Protein AF-A0A8T5A2T2-F1 (afdb_monomer_lite)

Secondary structure (DSSP, 8-state):
---------SHHHHHHHHHH-HHHH-SB-TTS-BGGG-GGGTT--SGGG-S-EEEE--SSS-HHHHIIIIIHHH---EEEEE-GGGHHHHHHHHHTTSSSEEEEHHHHHHHHHHHTT---HHHHHHHHHHHHHHHHHHHHHHHHHHHHHHHHHHT-

Radius of gyration: 23.99 Å; chains: 1; bounding box: 67×31×65 Å

Sequence (156 aa):
SGLNLGYIPGGEAGVGALANNIRSVVKKDYFGTPIDEIPLMRDINDARAFSAVLWWGGSEGSIPYGIRQIAVPFGIPMSGSCTTNEVPNYSPYISAGQLKGLFGGVRGSAEYEYLLKKPGPALGQAMATNLGGLLWLILVVLGNVLYLILRMKGES

pLDDT: mean 85.04, std 11.5, range [43.56, 96.25]

Foldseek 3Di:
DDFAQPDFDDQLVSLLVCQAFVCVGGQATPVRHGLCPPPVCVPPTHLLVDQAEEAEDEPPPRVVSCLVRHCVVNVHAYAYEYEQVCCVVCVVCCVVVSHVYYQHHLVSVLVVCVVVVNDDPSVVVVVVVVVVVVVVVVVVVVVVVVVVVVVVVVVD

Structure (mmCIF, N/CA/C/O backbone):
data_AF-A0A8T5A2T2-F1
#
_entry.id   AF-A0A8T5A2T2-F1
#
loop_
_atom_site.group_PDB
_atom_site.id
_atom_site.type_symbol
_atom_site.label_atom_id
_atom_site.label_alt_id
_atom_site.label_comp_id
_atom_site.label_asym_id
_atom_site.label_entity_id
_atom_site.label_seq_id
_atom_site.pdbx_PDB_ins_code
_atom_site.Cartn_x
_atom_site.Cartn_y
_atom_site.Cartn_z
_atom_site.occupancy
_atom_site.B_iso_or_equiv
_atom_site.auth_seq_id
_atom_site.auth_comp_id
_atom_site.auth_asym_id
_atom_site.auth_atom_id
_atom_site.pdbx_PDB_model_num
ATOM 1 N N . SER A 1 1 ? -16.844 14.718 8.210 1.00 53.34 1 SER A N 1
ATOM 2 C CA . SER A 1 1 ? -15.594 14.623 8.988 1.00 53.34 1 SER A CA 1
ATOM 3 C C . SER A 1 1 ? -14.903 13.325 8.607 1.00 53.34 1 SER A C 1
ATOM 5 O O . SER A 1 1 ? -15.582 12.316 8.472 1.00 53.34 1 SER A O 1
ATOM 7 N N . GLY A 1 2 ? -13.601 13.355 8.320 1.00 72.12 2 GLY A N 1
ATOM 8 C CA . GLY A 1 2 ? -12.823 12.130 8.095 1.00 72.12 2 GLY A CA 1
ATOM 9 C C . GLY A 1 2 ? -12.455 11.472 9.426 1.00 72.12 2 GLY A C 1
ATOM 10 O O . GLY A 1 2 ? -12.389 12.161 10.439 1.00 72.12 2 GLY A O 1
ATOM 11 N N . LEU A 1 3 ? -12.222 10.161 9.423 1.00 87.19 3 LEU A N 1
ATOM 12 C CA . LEU A 1 3 ? -11.655 9.432 10.558 1.00 87.19 3 LEU A CA 1
ATOM 13 C C . LEU A 1 3 ? -10.135 9.362 10.387 1.00 87.19 3 LEU A C 1
ATOM 15 O O . LEU A 1 3 ? -9.659 8.925 9.341 1.00 87.19 3 LEU A O 1
ATOM 19 N N . ASN A 1 4 ? -9.382 9.756 11.411 1.00 90.38 4 ASN A N 1
ATOM 20 C CA . ASN A 1 4 ? -7.928 9.617 11.430 1.00 90.38 4 ASN A CA 1
ATOM 21 C C . ASN A 1 4 ? -7.504 8.864 12.693 1.00 90.38 4 ASN A C 1
ATOM 23 O O . ASN A 1 4 ? -7.618 9.393 13.791 1.00 90.38 4 ASN A O 1
ATOM 27 N N . LEU A 1 5 ? -7.007 7.639 12.535 1.00 91.25 5 LEU A N 1
ATOM 28 C CA . LEU A 1 5 ? -6.595 6.783 13.654 1.00 91.25 5 LEU A CA 1
ATOM 29 C C . LEU A 1 5 ? -5.186 7.102 14.186 1.00 91.25 5 LEU A C 1
ATOM 31 O O . LEU A 1 5 ? -4.760 6.510 15.173 1.00 91.25 5 LEU A O 1
ATOM 35 N N . GLY A 1 6 ? -4.470 8.041 13.561 1.00 90.62 6 GLY A N 1
ATOM 36 C CA . GLY A 1 6 ? -3.113 8.411 13.946 1.00 90.62 6 GLY A CA 1
ATOM 37 C C . GLY A 1 6 ? -2.073 7.333 13.628 1.00 90.62 6 GLY A C 1
ATOM 38 O O . GLY A 1 6 ? -2.297 6.428 12.823 1.00 90.62 6 GLY A O 1
ATOM 39 N N . TYR A 1 7 ? -0.899 7.465 14.246 1.00 90.69 7 TYR A N 1
ATOM 40 C CA . TYR A 1 7 ? 0.189 6.502 14.101 1.00 90.69 7 TYR A CA 1
ATOM 41 C C . TYR A 1 7 ? -0.003 5.315 15.049 1.00 90.69 7 TYR A C 1
ATOM 43 O O . TYR A 1 7 ? -0.164 5.497 16.255 1.00 90.69 7 TYR A O 1
ATOM 51 N N . ILE A 1 8 ? 0.076 4.103 14.501 1.00 91.31 8 ILE A N 1
ATOM 52 C CA . ILE A 1 8 ? -0.027 2.853 15.255 1.00 91.31 8 ILE A CA 1
ATOM 53 C C . ILE A 1 8 ? 1.348 2.173 15.240 1.00 91.31 8 ILE A C 1
ATOM 55 O O . ILE A 1 8 ? 1.815 1.774 14.169 1.00 91.31 8 ILE A O 1
ATOM 59 N N . PRO A 1 9 ? 2.025 2.042 16.395 1.00 89.69 9 PRO A N 1
ATOM 60 C CA . PRO A 1 9 ? 3.327 1.392 16.465 1.00 89.69 9 PRO A CA 1
ATOM 61 C C . PRO A 1 9 ? 3.212 -0.134 16.333 1.00 89.69 9 PRO A C 1
ATOM 63 O O . PRO A 1 9 ? 2.133 -0.716 16.425 1.00 89.69 9 PRO A O 1
ATOM 66 N N . GLY A 1 10 ? 4.359 -0.799 16.173 1.00 90.31 10 GLY A N 1
ATOM 67 C CA . GLY A 1 10 ? 4.447 -2.265 16.158 1.00 90.31 10 GLY A CA 1
ATOM 68 C C . GLY A 1 10 ? 4.600 -2.889 14.771 1.00 90.31 10 GLY A C 1
ATOM 69 O O . GLY A 1 10 ? 4.581 -4.114 14.661 1.00 90.31 10 GLY A O 1
ATOM 70 N N . GLY A 1 11 ? 4.767 -2.076 13.722 1.00 90.94 11 GLY A N 1
ATOM 71 C CA . GLY A 1 11 ? 5.013 -2.557 12.362 1.00 90.94 11 GLY A CA 1
ATOM 72 C C . GLY A 1 11 ? 3.944 -3.555 11.924 1.00 90.94 11 GLY A C 1
ATOM 73 O O . GLY A 1 11 ? 2.751 -3.312 12.093 1.00 90.94 11 GLY A O 1
ATOM 74 N N . GLU A 1 12 ? 4.363 -4.708 11.412 1.00 92.44 12 GLU A N 1
ATOM 75 C CA . GLU A 1 12 ? 3.428 -5.745 10.981 1.00 92.44 12 GLU A CA 1
ATOM 76 C C . GLU A 1 12 ? 2.513 -6.263 12.103 1.00 92.44 12 GLU A C 1
ATOM 78 O O . GLU A 1 12 ? 1.320 -6.459 11.877 1.00 92.44 12 GLU A O 1
ATOM 83 N N . ALA A 1 13 ? 3.038 -6.461 13.315 1.00 94.00 13 ALA A N 1
ATOM 84 C CA . ALA A 1 13 ? 2.226 -6.936 14.435 1.00 94.00 13 ALA A CA 1
ATOM 85 C C . ALA A 1 13 ? 1.134 -5.918 14.805 1.00 94.00 13 ALA A C 1
ATOM 87 O O . ALA A 1 13 ? 0.008 -6.303 15.115 1.00 94.00 13 ALA A O 1
ATOM 88 N N . GLY A 1 14 ? 1.445 -4.621 14.702 1.00 93.88 14 GLY A N 1
ATOM 89 C CA . GLY A 1 14 ? 0.471 -3.541 14.869 1.00 93.88 14 GLY A CA 1
ATOM 90 C C . GLY A 1 14 ? -0.634 -3.583 13.810 1.00 93.88 14 GLY A C 1
ATOM 91 O O . GLY A 1 14 ? -1.810 -3.454 14.143 1.00 93.88 14 GLY A O 1
ATOM 92 N N . VAL A 1 15 ? -0.274 -3.848 12.549 1.00 94.38 15 VAL A N 1
ATOM 93 C CA . VAL A 1 15 ? -1.236 -4.031 11.446 1.00 94.38 15 VAL A CA 1
ATOM 94 C C . VAL A 1 15 ? -2.149 -5.227 11.719 1.00 94.38 15 VAL A C 1
ATOM 96 O O . VAL A 1 15 ? -3.363 -5.108 11.580 1.00 94.38 15 VAL A O 1
ATOM 99 N N . GLY A 1 16 ? -1.589 -6.357 12.157 1.00 95.44 16 GLY A N 1
A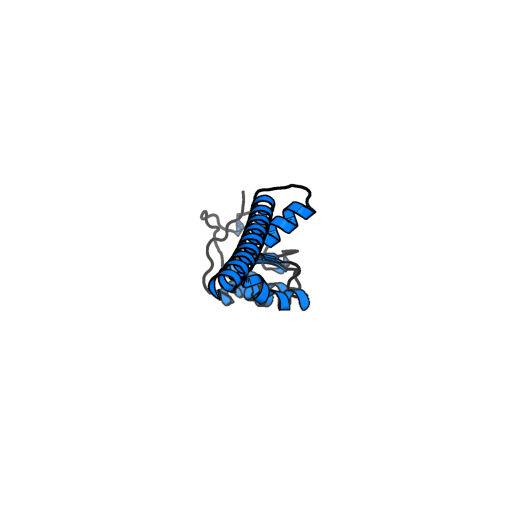TOM 100 C CA . GLY A 1 16 ? -2.362 -7.543 12.528 1.00 95.44 16 GLY A CA 1
ATOM 101 C C . GLY A 1 16 ? -3.309 -7.290 13.701 1.00 95.44 16 GLY A C 1
ATOM 102 O O . GLY A 1 16 ? -4.480 -7.665 13.639 1.00 95.44 16 GLY A O 1
ATOM 103 N N . ALA A 1 17 ? -2.847 -6.605 14.748 1.00 95.88 17 ALA A N 1
ATOM 104 C CA . ALA A 1 17 ? -3.689 -6.242 15.886 1.00 95.88 17 ALA A CA 1
ATOM 105 C C . ALA A 1 17 ? -4.853 -5.333 15.460 1.00 95.88 17 ALA A C 1
ATOM 107 O O . ALA A 1 17 ? -6.003 -5.613 15.801 1.00 95.88 17 ALA A O 1
ATOM 108 N N . LEU A 1 18 ? -4.566 -4.307 14.650 1.00 95.50 18 LEU A N 1
ATOM 109 C CA . LEU A 1 18 ? -5.574 -3.390 14.119 1.00 95.50 18 LEU A CA 1
ATOM 110 C C . LEU A 1 18 ? -6.599 -4.127 13.252 1.00 95.50 18 LEU A C 1
ATOM 112 O O . LEU A 1 18 ? -7.798 -3.906 13.395 1.00 95.50 18 LEU A O 1
ATOM 116 N N . ALA A 1 19 ? -6.133 -5.020 12.377 1.00 95.75 19 ALA A N 1
ATOM 117 C CA . ALA A 1 19 ? -6.989 -5.791 11.485 1.00 95.75 19 ALA A CA 1
ATOM 118 C C . ALA A 1 19 ? -7.926 -6.742 12.241 1.00 95.75 19 ALA A C 1
ATOM 120 O O . ALA A 1 19 ? -9.040 -6.981 11.788 1.00 95.75 19 ALA A O 1
ATOM 121 N N . ASN A 1 20 ? -7.502 -7.277 13.388 1.00 96.25 20 ASN A N 1
ATOM 122 C CA . ASN A 1 20 ? -8.315 -8.199 14.184 1.00 96.25 20 ASN A CA 1
ATOM 123 C C . ASN A 1 20 ? -9.271 -7.497 15.150 1.00 96.25 20 ASN A C 1
ATOM 125 O O . ASN A 1 20 ? -10.356 -8.012 15.406 1.00 96.25 20 ASN A O 1
ATOM 129 N N . ASN A 1 21 ? -8.871 -6.364 15.730 1.00 95.25 21 ASN A N 1
ATOM 130 C CA . ASN A 1 21 ? -9.721 -5.593 16.630 1.00 95.25 21 ASN A CA 1
ATOM 131 C C . ASN A 1 21 ? -9.246 -4.138 16.704 1.00 95.25 21 ASN A C 1
ATOM 133 O O . ASN A 1 21 ? -8.298 -3.804 17.413 1.00 95.25 21 ASN A O 1
ATOM 137 N N . ILE A 1 22 ? -9.957 -3.240 16.030 1.00 94.81 22 ILE A N 1
ATOM 138 C CA . ILE A 1 22 ? -9.569 -1.829 15.955 1.00 94.81 22 ILE A CA 1
ATOM 139 C C . ILE A 1 22 ? -9.625 -1.159 17.334 1.00 94.81 22 ILE A C 1
ATOM 141 O O . ILE A 1 22 ? -8.761 -0.353 17.676 1.00 94.81 22 ILE A O 1
ATOM 145 N N . ARG A 1 23 ? -10.602 -1.539 18.165 1.00 92.94 23 ARG A N 1
ATOM 146 C CA . ARG A 1 23 ? -10.830 -0.965 19.501 1.00 92.94 23 ARG A CA 1
ATOM 147 C C . ARG A 1 23 ? -9.841 -1.447 20.549 1.00 92.94 23 ARG A C 1
ATOM 149 O O . ARG A 1 23 ? -9.742 -0.819 21.604 1.00 92.94 23 ARG A O 1
ATOM 156 N N . SER A 1 24 ? -9.140 -2.556 20.324 1.00 92.69 24 SER A N 1
ATOM 157 C CA . SER A 1 24 ? -8.060 -2.971 21.227 1.00 92.69 24 SER A CA 1
ATOM 158 C C . SER A 1 24 ? -6.813 -2.104 21.035 1.00 92.69 24 SER A C 1
ATOM 160 O O . SER A 1 24 ? -6.070 -1.902 21.992 1.00 92.69 24 SER A O 1
ATOM 162 N N . VAL A 1 25 ? -6.632 -1.547 19.833 1.00 93.88 25 VAL A N 1
ATOM 163 C CA . VAL A 1 25 ? -5.460 -0.755 19.445 1.00 93.88 25 VAL A CA 1
ATOM 164 C C . VAL A 1 25 ? -5.702 0.746 19.592 1.00 93.88 25 VAL A C 1
ATOM 166 O O . VAL A 1 25 ? -4.854 1.457 20.125 1.00 93.88 25 VAL A O 1
ATOM 169 N N . VAL A 1 26 ? -6.860 1.238 19.150 1.00 92.81 26 VAL A N 1
ATOM 170 C CA . VAL A 1 26 ? -7.183 2.669 19.115 1.00 92.81 26 VAL A CA 1
ATOM 171 C C . VAL A 1 26 ? -8.393 2.941 19.999 1.00 92.81 26 VAL A C 1
ATOM 173 O O . VAL A 1 26 ? -9.414 2.270 19.896 1.00 92.81 26 VAL A O 1
ATOM 176 N N . LYS A 1 27 ? -8.285 3.930 20.892 1.00 93.56 27 LYS A N 1
ATOM 177 C CA . LYS A 1 27 ? -9.390 4.365 21.773 1.00 93.56 27 LYS A CA 1
ATOM 178 C C . LYS A 1 27 ? -9.960 5.724 21.388 1.00 93.56 27 LYS A C 1
ATOM 180 O O . LYS A 1 27 ? -11.138 5.989 21.605 1.00 93.56 27 LYS A O 1
ATOM 185 N N . LYS A 1 28 ? -9.116 6.583 20.828 1.00 93.94 28 LYS A N 1
ATOM 186 C CA . LYS A 1 28 ? -9.446 7.935 20.392 1.00 93.94 28 LYS A CA 1
ATOM 187 C C . LYS A 1 28 ? -8.831 8.157 19.024 1.00 93.94 28 LYS A C 1
ATOM 189 O O . LYS A 1 28 ? -7.770 7.603 18.743 1.00 93.94 28 LYS A O 1
ATOM 194 N N . ASP A 1 29 ? -9.504 8.934 18.196 1.00 93.62 29 ASP A N 1
ATOM 195 C CA . ASP A 1 29 ? -8.932 9.395 16.944 1.00 93.62 29 ASP A CA 1
ATOM 196 C C . ASP A 1 29 ? -7.820 10.433 17.197 1.00 93.62 29 ASP A C 1
ATOM 198 O O . ASP A 1 29 ? -7.552 10.844 18.332 1.00 93.62 29 ASP A O 1
ATOM 202 N N . TYR A 1 30 ? -7.162 10.868 16.127 1.00 92.38 30 TYR A N 1
ATOM 203 C CA . TYR A 1 30 ? -6.096 11.866 16.177 1.00 92.38 30 TYR A CA 1
ATOM 204 C C . TYR A 1 30 ? -6.545 13.205 16.792 1.00 92.38 30 TYR A C 1
ATOM 206 O O . TYR A 1 30 ? -5.726 13.927 17.357 1.00 92.38 30 TYR A O 1
ATOM 214 N N . PHE A 1 31 ? -7.837 13.535 16.715 1.00 92.25 31 PHE A N 1
ATOM 215 C CA . PHE A 1 31 ? -8.408 14.766 17.263 1.00 92.25 31 PHE A CA 1
ATOM 216 C C . PHE A 1 31 ? -8.815 14.630 18.740 1.00 92.25 31 PHE A C 1
ATOM 218 O O . PHE A 1 31 ? -9.223 15.611 19.361 1.00 92.25 31 PHE A O 1
ATOM 225 N N . GLY A 1 32 ? -8.665 13.438 19.327 1.00 92.06 32 GLY A N 1
ATOM 226 C CA . GLY A 1 32 ? -8.987 13.144 20.721 1.00 92.06 32 GLY A CA 1
ATOM 227 C C . GLY A 1 32 ? -10.435 12.708 20.953 1.00 92.06 32 GLY A C 1
ATOM 228 O O . GLY A 1 32 ? -10.799 12.438 22.102 1.00 92.06 32 GLY A O 1
ATOM 229 N N . THR A 1 3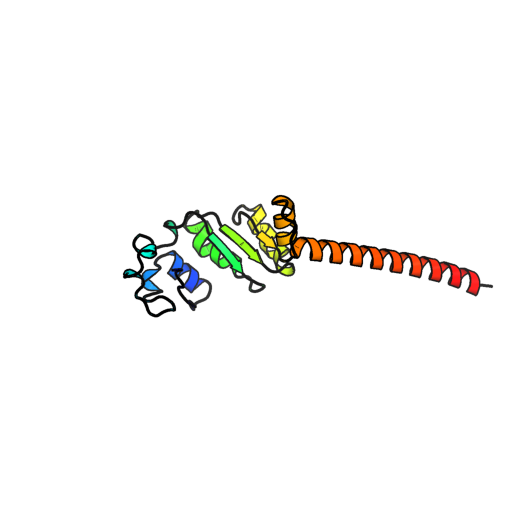3 ? -11.243 12.595 19.897 1.00 93.00 33 THR A N 1
ATOM 230 C CA . THR A 1 33 ? -12.616 12.095 19.970 1.00 93.00 33 THR A CA 1
ATOM 231 C C . THR A 1 33 ? -12.588 10.579 20.189 1.00 93.00 33 THR A C 1
ATOM 233 O O . THR A 1 33 ? -11.924 9.866 19.430 1.00 93.00 33 THR A O 1
ATOM 236 N N . PRO A 1 34 ? -13.268 10.042 21.220 1.00 94.06 34 PRO A N 1
ATOM 237 C CA . PRO A 1 34 ? -13.404 8.599 21.399 1.00 94.06 34 PRO A CA 1
ATOM 238 C C . PRO A 1 34 ? -13.975 7.945 20.143 1.00 94.06 34 PRO A C 1
ATOM 240 O O . PRO A 1 34 ? -14.979 8.404 19.605 1.00 94.06 34 PRO A O 1
ATOM 243 N N . ILE A 1 35 ? -13.354 6.863 19.666 1.00 93.69 35 ILE A N 1
ATOM 244 C CA . ILE A 1 35 ? -13.767 6.261 18.387 1.00 93.69 35 ILE A CA 1
ATOM 245 C C . ILE A 1 35 ? -15.199 5.710 18.424 1.00 93.69 35 ILE A C 1
ATOM 247 O O . ILE A 1 35 ? -15.847 5.648 17.386 1.00 93.69 35 ILE A O 1
ATOM 251 N N . ASP A 1 36 ? -15.709 5.366 19.609 1.00 92.44 36 ASP A N 1
ATOM 252 C CA . ASP A 1 36 ? -17.086 4.901 19.805 1.00 92.44 36 ASP A CA 1
ATOM 253 C C . ASP A 1 36 ? -18.125 6.034 19.683 1.00 92.44 36 ASP A C 1
ATOM 255 O O . ASP A 1 36 ? -19.298 5.764 19.437 1.00 92.44 36 ASP A O 1
ATOM 259 N N . GLU A 1 37 ? -17.706 7.301 19.791 1.00 93.25 37 GLU A N 1
ATOM 260 C CA . GLU A 1 37 ? -18.564 8.471 19.548 1.00 93.25 37 GLU A CA 1
ATOM 261 C C . GLU A 1 37 ? -18.632 8.847 18.059 1.00 93.25 37 GLU A C 1
ATOM 263 O O . GLU A 1 37 ? -19.465 9.660 17.659 1.00 93.25 37 GLU A O 1
ATOM 268 N N . ILE A 1 38 ? -17.778 8.257 17.214 1.00 91.88 38 ILE A N 1
ATOM 269 C CA . ILE A 1 38 ? -17.711 8.562 15.783 1.00 91.88 38 ILE A CA 1
ATOM 270 C C . ILE A 1 38 ? -18.730 7.685 15.037 1.00 91.88 38 ILE A C 1
ATOM 272 O O . ILE A 1 38 ? -18.533 6.471 14.950 1.00 91.88 38 ILE A O 1
ATOM 276 N N . PRO A 1 39 ? -19.773 8.258 14.397 1.00 90.88 39 PRO A N 1
ATOM 277 C CA . PRO A 1 39 ? -20.829 7.466 13.757 1.00 90.88 39 PRO A CA 1
ATOM 278 C C . PRO A 1 39 ? -20.325 6.487 12.689 1.00 90.88 39 PRO A C 1
ATOM 280 O O . PRO A 1 39 ? -20.880 5.402 12.544 1.00 90.88 39 PRO A O 1
ATOM 283 N N . LEU A 1 40 ? -19.248 6.839 11.975 1.00 89.19 40 LEU A N 1
ATOM 284 C CA . LEU A 1 40 ? -18.622 5.979 10.963 1.00 89.19 40 LEU A CA 1
ATOM 285 C C . LEU A 1 40 ? -18.083 4.667 11.556 1.00 89.19 40 LEU A C 1
ATOM 287 O O . LEU A 1 40 ? -18.052 3.657 10.865 1.00 89.19 40 LEU A O 1
ATOM 291 N N . MET A 1 41 ? -17.668 4.673 12.824 1.00 92.44 41 MET A N 1
ATOM 292 C CA . MET A 1 41 ? -17.045 3.522 13.474 1.00 92.44 41 MET A CA 1
ATOM 293 C C . MET A 1 41 ? -18.042 2.557 14.107 1.00 92.44 41 MET A C 1
ATOM 295 O O . MET A 1 41 ? -17.626 1.467 14.496 1.00 92.44 41 MET A O 1
ATOM 299 N N . ARG A 1 42 ? -19.331 2.912 14.207 1.00 89.12 42 ARG A N 1
ATOM 300 C CA . ARG A 1 42 ? -20.334 2.166 14.989 1.00 89.12 42 ARG A CA 1
ATOM 301 C C . ARG A 1 42 ? -20.355 0.665 14.681 1.00 89.12 42 ARG A C 1
ATOM 303 O O . ARG A 1 42 ? -20.388 -0.138 15.605 1.00 89.12 42 ARG A O 1
ATOM 310 N N . ASP A 1 43 ? -20.248 0.315 13.402 1.00 89.44 43 ASP A N 1
ATOM 311 C CA . ASP A 1 43 ? -20.341 -1.064 12.909 1.00 89.44 43 ASP A CA 1
ATOM 312 C C . ASP A 1 43 ? -18.990 -1.606 12.373 1.00 89.44 43 ASP A C 1
ATOM 314 O O . ASP A 1 43 ? -18.928 -2.674 11.770 1.00 89.44 43 ASP A O 1
ATOM 318 N N . ILE A 1 44 ? -17.881 -0.890 12.611 1.00 92.62 44 ILE A N 1
ATOM 319 C CA . ILE A 1 44 ? -16.539 -1.225 12.101 1.00 92.62 44 ILE A CA 1
ATOM 320 C C . ILE A 1 44 ? -15.653 -1.720 13.245 1.00 92.62 44 ILE A C 1
ATOM 322 O O . ILE A 1 44 ? -15.021 -0.904 13.908 1.00 92.62 44 ILE A O 1
ATOM 326 N N . ASN A 1 45 ? -15.582 -3.031 13.495 1.00 93.44 45 ASN A N 1
ATOM 327 C CA . ASN A 1 45 ? -14.803 -3.600 14.614 1.00 93.44 45 ASN A CA 1
ATOM 328 C C . ASN A 1 45 ? -13.445 -4.185 14.216 1.00 93.44 45 ASN A C 1
ATOM 330 O O . ASN A 1 45 ? -12.484 -4.090 14.980 1.00 93.44 45 ASN A O 1
ATOM 334 N N . ASP A 1 46 ? -13.376 -4.782 13.035 1.00 94.94 46 ASP A N 1
ATOM 335 C CA . ASP A 1 46 ? -12.213 -5.481 12.502 1.00 94.94 46 ASP A CA 1
ATOM 336 C C . ASP A 1 46 ? -12.135 -5.257 10.981 1.00 94.94 46 ASP A C 1
ATOM 338 O O . ASP A 1 46 ? -12.954 -4.536 10.398 1.00 94.94 46 ASP A O 1
ATOM 342 N N . ALA A 1 47 ? -11.143 -5.857 10.327 1.00 94.38 47 ALA A N 1
ATOM 343 C CA . ALA A 1 47 ? -10.920 -5.686 8.900 1.00 94.38 47 ALA A CA 1
ATOM 344 C C . ALA A 1 47 ? -12.094 -6.176 8.030 1.00 94.38 47 ALA A C 1
ATOM 346 O O . ALA A 1 47 ? -12.273 -5.664 6.929 1.00 94.38 47 ALA A O 1
ATOM 347 N N . ARG A 1 48 ? -12.931 -7.114 8.501 1.00 95.38 48 ARG A N 1
ATOM 348 C CA . ARG A 1 48 ? -14.046 -7.708 7.726 1.00 95.38 48 ARG A CA 1
ATOM 349 C C . ARG A 1 48 ? -15.126 -6.697 7.378 1.00 95.38 48 ARG A C 1
ATOM 351 O O . ARG A 1 48 ? -15.906 -6.936 6.462 1.00 95.38 48 ARG A O 1
ATOM 358 N N . ALA A 1 49 ? -15.178 -5.582 8.100 1.00 93.25 49 ALA A N 1
ATOM 359 C CA . ALA A 1 49 ? -16.084 -4.487 7.793 1.00 93.25 49 ALA A CA 1
ATOM 360 C C . ALA A 1 49 ? -15.738 -3.779 6.465 1.00 93.25 49 ALA A C 1
ATOM 362 O O . ALA A 1 49 ? -16.559 -3.020 5.951 1.00 93.25 49 ALA A O 1
ATOM 363 N N . PHE A 1 50 ? -14.547 -4.010 5.898 1.00 92.12 50 PHE A N 1
ATOM 364 C CA . PHE A 1 50 ? -14.096 -3.370 4.665 1.00 92.12 50 PHE A CA 1
ATOM 365 C C . PHE A 1 50 ? -14.182 -4.305 3.458 1.00 92.12 50 PHE A C 1
ATOM 367 O O . PHE A 1 50 ? -13.696 -5.433 3.476 1.00 92.12 50 PHE A O 1
ATOM 374 N N . SER A 1 51 ? -14.724 -3.789 2.354 1.00 93.31 51 SER A N 1
ATOM 375 C CA . SER A 1 51 ? -14.825 -4.531 1.091 1.00 93.31 51 SER A CA 1
ATOM 376 C C . SER A 1 51 ? -13.516 -4.583 0.300 1.00 93.31 51 SER A C 1
ATOM 378 O O . SER A 1 51 ? -13.366 -5.428 -0.579 1.00 93.31 51 SER A O 1
ATOM 380 N N . ALA A 1 52 ? -12.593 -3.654 0.553 1.00 93.31 52 ALA A N 1
ATOM 381 C CA . ALA A 1 52 ? -11.300 -3.567 -0.117 1.00 93.31 52 ALA A CA 1
ATOM 382 C C . ALA A 1 52 ? -10.310 -2.750 0.720 1.00 93.31 52 ALA A C 1
ATOM 384 O O . ALA A 1 52 ? -10.712 -1.908 1.525 1.00 93.31 52 ALA A O 1
ATOM 385 N N . VAL A 1 53 ? -9.016 -2.955 0.474 1.00 93.50 53 VAL A N 1
ATOM 386 C CA . VAL A 1 53 ? -7.932 -2.182 1.094 1.00 93.50 53 VAL A CA 1
ATOM 387 C C . VAL A 1 53 ? -7.083 -1.515 0.021 1.00 93.50 53 VAL A C 1
ATOM 389 O O . VAL A 1 53 ? -6.648 -2.155 -0.936 1.00 93.50 53 VAL A O 1
ATOM 392 N N . LEU A 1 54 ? -6.809 -0.226 0.207 1.00 92.06 54 LEU A N 1
ATOM 393 C CA . LEU A 1 54 ? -5.799 0.494 -0.557 1.00 92.06 54 LEU A CA 1
ATOM 394 C C . LEU A 1 54 ? -4.598 0.761 0.350 1.00 92.06 54 LEU A C 1
ATOM 396 O O . LEU A 1 54 ? -4.696 1.522 1.310 1.00 92.06 54 LEU A O 1
ATOM 400 N N . TRP A 1 55 ? -3.472 0.125 0.048 1.00 91.19 55 TRP A N 1
ATOM 401 C CA . TRP A 1 55 ? -2.243 0.245 0.818 1.00 91.19 55 TRP A CA 1
ATOM 402 C C . TRP A 1 55 ? -1.284 1.231 0.165 1.00 91.19 55 TRP A C 1
ATOM 404 O O . TRP A 1 55 ? -0.784 0.991 -0.932 1.00 91.19 55 TRP A O 1
ATOM 414 N N . TRP A 1 56 ? -0.963 2.321 0.852 1.00 87.06 56 TRP A N 1
ATOM 415 C CA . TRP A 1 56 ? 0.050 3.260 0.383 1.00 87.06 56 TRP A CA 1
ATOM 416 C C . TRP A 1 56 ? 1.358 3.031 1.139 1.00 87.06 56 TRP A C 1
ATOM 418 O O . TRP A 1 56 ? 1.489 3.434 2.291 1.00 87.06 56 TRP A O 1
ATOM 428 N N . GLY A 1 57 ? 2.322 2.366 0.502 1.00 76.12 57 GLY A N 1
ATOM 429 C CA . GLY A 1 57 ? 3.637 2.100 1.083 1.00 76.12 57 GLY A CA 1
ATOM 430 C C . GLY A 1 57 ? 4.715 2.659 0.172 1.00 76.12 57 GLY A C 1
ATOM 431 O O . GLY A 1 57 ? 4.738 2.323 -0.999 1.00 76.12 57 GLY A O 1
ATOM 432 N N . GLY A 1 58 ? 5.593 3.525 0.676 1.00 71.94 58 GLY A N 1
ATOM 433 C CA . GLY A 1 58 ? 6.715 4.056 -0.107 1.00 71.94 58 GLY A CA 1
ATOM 434 C C . GLY A 1 58 ? 7.772 2.985 -0.420 1.00 71.94 58 GLY A C 1
ATOM 435 O O . GLY A 1 58 ? 7.463 1.892 -0.887 1.00 71.94 58 GLY A O 1
ATOM 436 N N . SER A 1 59 ? 9.039 3.276 -0.121 1.00 64.69 59 SER A N 1
ATOM 437 C CA . SER A 1 59 ? 10.148 2.329 -0.350 1.00 64.69 59 SER A CA 1
ATOM 438 C C . SER A 1 59 ? 10.330 1.293 0.772 1.00 64.69 59 SER A C 1
ATOM 440 O O . SER A 1 59 ? 11.305 0.557 0.786 1.00 64.69 59 SER A O 1
ATOM 442 N N . GLU A 1 60 ? 9.431 1.248 1.757 1.00 67.69 60 GLU A N 1
ATOM 443 C CA . GLU A 1 60 ? 9.676 0.568 3.041 1.00 67.69 60 GLU A CA 1
ATOM 444 C C . GLU A 1 60 ? 9.277 -0.915 3.070 1.00 67.69 60 GLU A C 1
ATOM 446 O O . GLU A 1 60 ? 9.205 -1.510 4.144 1.00 67.69 60 GLU A O 1
ATOM 451 N N . GLY A 1 61 ? 8.973 -1.538 1.927 1.00 77.88 61 GLY A N 1
ATOM 452 C CA . GLY A 1 61 ? 8.660 -2.972 1.913 1.00 77.88 61 GLY A CA 1
ATOM 453 C C . GLY A 1 61 ? 7.404 -3.354 2.712 1.00 77.88 61 GLY A C 1
ATOM 454 O O . GLY A 1 61 ? 7.280 -4.503 3.127 1.00 77.88 61 GLY A O 1
ATOM 455 N N . SER A 1 62 ? 6.490 -2.411 2.985 1.00 87.50 62 SER A N 1
ATOM 456 C CA . SER A 1 62 ? 5.384 -2.608 3.939 1.00 87.50 62 SER A CA 1
ATOM 457 C C . SER A 1 62 ? 4.115 -3.205 3.325 1.00 87.50 62 SER A C 1
ATOM 459 O O . SER A 1 62 ? 3.273 -3.724 4.055 1.00 87.50 62 SER A O 1
ATOM 461 N N . ILE A 1 63 ? 3.979 -3.207 1.993 1.00 91.38 63 ILE 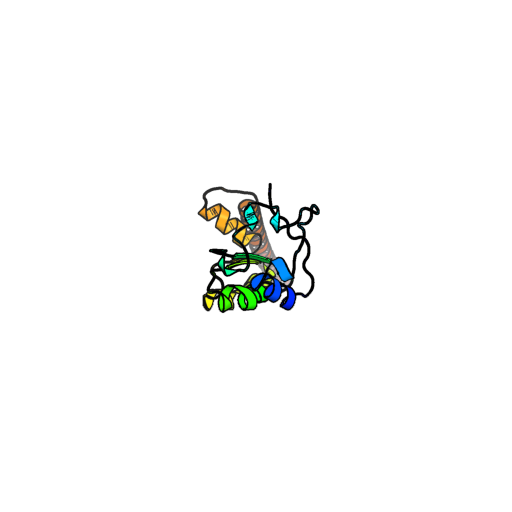A N 1
ATOM 462 C CA . ILE A 1 63 ? 2.839 -3.828 1.291 1.00 91.38 63 ILE A CA 1
ATOM 463 C C . ILE A 1 63 ? 2.639 -5.306 1.701 1.00 91.38 63 ILE A C 1
ATOM 465 O O . ILE A 1 63 ? 1.503 -5.690 1.996 1.00 91.38 63 ILE A O 1
ATOM 469 N N . PRO A 1 64 ? 3.693 -6.142 1.810 1.00 92.12 64 PRO A N 1
ATOM 470 C CA . PRO A 1 64 ? 3.590 -7.501 2.337 1.00 92.12 64 PRO A CA 1
ATOM 471 C C . PRO A 1 64 ? 2.951 -7.630 3.726 1.00 92.12 64 PRO A C 1
ATOM 473 O O . PRO A 1 64 ? 2.428 -8.702 4.027 1.00 92.12 64 PRO A O 1
ATOM 476 N N . TYR A 1 65 ? 2.970 -6.592 4.572 1.00 93.25 65 TYR A N 1
ATOM 477 C CA . TYR A 1 65 ? 2.276 -6.614 5.868 1.00 93.25 65 TYR A CA 1
ATOM 478 C C . TYR A 1 65 ? 0.766 -6.646 5.653 1.00 93.25 65 TYR A C 1
ATOM 480 O O . TYR A 1 65 ? 0.089 -7.523 6.181 1.00 93.25 65 TYR A O 1
ATOM 488 N N . GLY A 1 66 ? 0.245 -5.757 4.804 1.00 93.31 66 GLY A N 1
ATOM 489 C CA . GLY A 1 66 ? -1.167 -5.750 4.430 1.00 93.31 66 GLY A CA 1
ATOM 490 C C . GLY A 1 66 ? -1.606 -7.059 3.774 1.00 93.31 66 GLY A C 1
ATOM 491 O O . GLY A 1 66 ? -2.677 -7.573 4.087 1.00 93.31 66 GLY A O 1
ATOM 492 N N . ILE A 1 67 ? -0.755 -7.663 2.936 1.00 93.62 67 ILE A N 1
ATOM 493 C CA . ILE A 1 67 ? -1.060 -8.963 2.316 1.00 93.62 67 ILE A CA 1
ATOM 494 C C . ILE A 1 67 ? -1.227 -10.045 3.388 1.00 93.62 67 ILE A C 1
ATOM 496 O O . ILE A 1 67 ? -2.236 -10.751 3.403 1.00 93.62 67 ILE A O 1
ATOM 500 N N . ARG A 1 68 ? -0.247 -10.173 4.290 1.00 94.38 68 ARG A N 1
ATOM 501 C CA . ARG A 1 68 ? -0.190 -11.268 5.268 1.00 94.38 68 ARG A CA 1
ATOM 502 C C . ARG A 1 68 ? -1.133 -11.088 6.449 1.00 94.38 68 ARG A C 1
ATOM 504 O O . ARG A 1 68 ? -1.593 -12.088 6.982 1.00 94.38 68 ARG A O 1
ATOM 511 N N . GLN A 1 69 ? -1.429 -9.849 6.834 1.00 95.81 69 GLN A N 1
ATOM 512 C CA . GLN A 1 69 ? -2.265 -9.545 7.996 1.00 95.81 69 GLN A CA 1
ATOM 513 C C . GLN A 1 69 ? -3.714 -9.212 7.632 1.00 95.81 69 GLN A C 1
ATOM 515 O O . GLN A 1 69 ? -4.592 -9.385 8.472 1.00 95.81 69 GLN A O 1
ATOM 520 N N . ILE A 1 70 ? -3.984 -8.750 6.404 1.00 95.19 70 ILE A N 1
ATOM 521 C CA . ILE A 1 70 ? -5.322 -8.299 5.997 1.00 95.19 70 ILE A CA 1
ATOM 522 C C . ILE A 1 70 ? -5.847 -9.099 4.804 1.00 95.19 70 ILE A C 1
ATOM 524 O O . ILE A 1 70 ? -6.848 -9.802 4.927 1.00 95.19 70 ILE A O 1
ATOM 528 N N . ALA A 1 71 ? -5.174 -9.025 3.654 1.00 94.44 71 ALA A N 1
ATOM 529 C CA . ALA A 1 71 ? -5.725 -9.548 2.405 1.00 94.44 71 ALA A CA 1
ATOM 530 C C . ALA A 1 71 ? -5.933 -11.068 2.444 1.00 94.44 71 ALA A C 1
ATOM 532 O O . ALA A 1 71 ? -7.013 -11.558 2.122 1.00 94.44 71 ALA A O 1
ATOM 533 N N . VAL A 1 72 ? -4.914 -11.816 2.876 1.00 93.25 72 VAL A N 1
ATOM 534 C CA . VAL A 1 72 ? -4.972 -13.282 2.941 1.00 93.25 72 VAL A CA 1
ATOM 535 C C . VAL A 1 72 ? -5.856 -13.777 4.096 1.00 93.25 72 VAL A C 1
ATOM 537 O O . VAL A 1 72 ? -6.735 -14.592 3.820 1.00 93.25 72 VAL A O 1
ATOM 540 N N . PRO A 1 73 ? -5.713 -13.304 5.355 1.00 94.69 73 PRO A N 1
ATOM 541 C CA . PRO A 1 73 ? -6.501 -13.841 6.470 1.00 94.69 73 PRO A CA 1
ATOM 542 C C . PRO A 1 73 ? -7.997 -13.533 6.388 1.00 94.69 73 PRO A C 1
ATOM 544 O O . PRO A 1 73 ? -8.812 -14.335 6.837 1.00 94.69 73 PRO A O 1
ATOM 547 N N . PHE A 1 74 ? -8.362 -12.378 5.827 1.00 94.69 74 PHE A N 1
ATOM 548 C CA . PHE A 1 74 ? -9.754 -11.936 5.749 1.00 94.69 74 PHE A CA 1
ATOM 549 C C . PHE A 1 74 ? -10.365 -12.099 4.352 1.00 94.69 74 PHE A C 1
ATOM 551 O O . PHE A 1 74 ? -11.555 -11.847 4.180 1.00 94.69 74 PHE A O 1
ATOM 558 N N . GLY A 1 75 ? -9.579 -12.514 3.353 1.00 94.00 75 GLY A N 1
ATOM 559 C CA . GLY A 1 75 ? -10.042 -12.654 1.970 1.00 94.00 75 GLY A CA 1
ATOM 560 C C . GLY A 1 75 ? -10.418 -11.323 1.308 1.00 94.00 75 GLY A C 1
ATOM 561 O O . GLY A 1 75 ? -11.210 -11.308 0.367 1.00 94.00 75 GLY A O 1
ATOM 562 N N . ILE A 1 76 ? -9.879 -10.204 1.799 1.00 95.31 76 ILE A N 1
ATOM 563 C CA . ILE A 1 76 ? -10.227 -8.860 1.329 1.00 95.31 76 ILE A CA 1
ATOM 564 C C . ILE A 1 76 ? -9.305 -8.480 0.163 1.00 95.31 76 ILE A C 1
ATOM 566 O O . ILE A 1 76 ? -8.081 -8.539 0.307 1.00 95.31 76 ILE A O 1
ATOM 570 N N . PRO A 1 77 ? -9.840 -8.060 -0.998 1.00 94.56 77 PRO A N 1
ATOM 571 C CA . PRO A 1 77 ? -9.008 -7.612 -2.105 1.00 94.56 77 PRO A CA 1
ATOM 572 C C . PRO A 1 77 ? -8.206 -6.366 -1.712 1.00 94.56 77 PRO A C 1
ATOM 574 O O . PRO A 1 77 ? -8.754 -5.385 -1.206 1.00 94.56 77 PRO A O 1
ATOM 577 N N . MET A 1 78 ? -6.902 -6.397 -1.988 1.00 94.50 78 MET A N 1
ATOM 578 C CA . MET A 1 78 ? -5.996 -5.292 -1.693 1.00 94.50 78 MET A CA 1
ATOM 579 C C . MET A 1 78 ? -5.288 -4.800 -2.953 1.00 94.50 78 MET A C 1
ATOM 581 O O . MET A 1 78 ? -4.805 -5.603 -3.751 1.00 94.50 78 MET A O 1
ATOM 585 N N . SER A 1 79 ? -5.187 -3.482 -3.091 1.00 92.62 79 SER A N 1
ATOM 586 C CA . SER A 1 79 ? -4.343 -2.805 -4.080 1.00 92.62 79 SER A CA 1
ATOM 587 C C . SER A 1 79 ? -3.321 -1.928 -3.371 1.00 92.62 79 SER A C 1
ATOM 589 O O . SER A 1 79 ? -3.564 -1.465 -2.259 1.00 92.62 79 SER A O 1
ATOM 591 N N . GLY A 1 80 ? -2.172 -1.708 -4.000 1.00 90.44 80 GLY A N 1
ATOM 592 C CA . GLY A 1 80 ? -1.057 -0.970 -3.418 1.00 90.44 80 GLY A CA 1
ATOM 593 C C . GLY A 1 80 ? -0.656 0.264 -4.221 1.00 90.44 80 GLY A C 1
ATOM 594 O O . GLY A 1 80 ? -0.962 0.374 -5.403 1.00 90.44 80 GLY A O 1
ATOM 595 N N . SER A 1 81 ? 0.097 1.162 -3.602 1.00 88.25 81 SER A N 1
ATOM 596 C CA . SER A 1 81 ? 0.892 2.203 -4.259 1.00 88.25 81 SER A CA 1
ATOM 597 C C . SER A 1 81 ? 2.307 2.144 -3.704 1.00 88.25 81 SER A C 1
ATOM 599 O O . SER A 1 81 ? 2.449 1.946 -2.497 1.00 88.25 81 SER A O 1
ATOM 601 N N . CYS A 1 82 ? 3.318 2.288 -4.567 1.00 87.25 82 CYS A N 1
ATOM 602 C CA . CYS A 1 82 ? 4.730 2.303 -4.186 1.00 87.25 82 CYS A CA 1
ATOM 603 C C . CYS A 1 82 ? 5.592 3.182 -5.094 1.00 87.25 82 CYS A C 1
ATOM 605 O O . CYS A 1 82 ? 5.166 3.639 -6.155 1.00 87.25 82 CYS A O 1
ATOM 607 N N . THR A 1 83 ? 6.842 3.410 -4.693 1.00 84.56 83 THR A N 1
ATOM 608 C CA . THR A 1 83 ? 7.847 4.047 -5.550 1.00 84.56 83 THR A CA 1
ATOM 609 C C . THR A 1 83 ? 8.248 3.119 -6.703 1.00 84.56 83 THR A C 1
ATOM 611 O O . THR A 1 83 ? 8.152 1.895 -6.606 1.00 84.56 83 THR A O 1
ATOM 614 N N . THR A 1 84 ? 8.701 3.688 -7.826 1.00 83.81 84 THR A N 1
ATOM 615 C CA . THR A 1 84 ? 8.995 2.930 -9.060 1.00 83.81 84 THR A CA 1
ATOM 616 C C . THR A 1 84 ? 10.023 1.810 -8.855 1.00 83.81 84 THR A C 1
ATOM 618 O O . THR A 1 84 ? 9.911 0.758 -9.478 1.00 83.81 84 THR A O 1
ATOM 621 N N . ASN A 1 85 ? 11.007 2.009 -7.974 1.00 85.31 85 ASN A N 1
ATOM 622 C CA . ASN A 1 85 ? 12.041 1.019 -7.656 1.00 85.31 85 ASN A CA 1
ATOM 623 C C . ASN A 1 85 ? 11.496 -0.230 -6.944 1.00 85.31 85 ASN A C 1
ATOM 625 O O . ASN A 1 85 ? 12.131 -1.275 -7.010 1.00 85.31 85 ASN A O 1
ATOM 629 N N . GLU A 1 86 ? 10.334 -0.136 -6.295 1.00 86.62 86 GLU A N 1
ATOM 630 C CA . GLU A 1 86 ? 9.723 -1.247 -5.556 1.00 86.62 86 GLU A CA 1
ATOM 631 C C . GLU A 1 86 ? 8.780 -2.099 -6.415 1.00 86.62 86 GLU A C 1
ATOM 633 O O . GLU A 1 86 ? 8.394 -3.198 -6.022 1.00 86.62 86 GLU A O 1
ATOM 638 N N . VAL A 1 87 ? 8.412 -1.632 -7.611 1.00 86.75 87 VAL A N 1
ATOM 639 C CA . VAL A 1 87 ? 7.505 -2.363 -8.514 1.00 86.75 87 VAL A CA 1
ATOM 640 C C . VAL A 1 87 ? 7.973 -3.805 -8.785 1.00 86.75 87 VAL A C 1
ATOM 642 O O . VAL A 1 87 ? 7.138 -4.717 -8.708 1.00 86.75 87 VAL A O 1
ATOM 645 N N . PRO A 1 88 ? 9.272 -4.079 -9.036 1.00 87.88 88 PRO A N 1
ATOM 646 C CA . PRO A 1 88 ? 9.750 -5.449 -9.214 1.00 87.88 88 PRO A CA 1
ATOM 647 C C . PRO A 1 88 ? 9.550 -6.322 -7.969 1.00 87.88 88 PRO A C 1
ATOM 649 O O . PRO A 1 88 ? 9.199 -7.492 -8.102 1.00 87.88 88 PRO A O 1
ATOM 652 N N . ASN A 1 89 ? 9.694 -5.750 -6.767 1.00 88.00 89 ASN A N 1
ATOM 653 C CA . ASN A 1 89 ? 9.551 -6.475 -5.500 1.00 88.00 89 ASN A CA 1
ATOM 654 C C . ASN A 1 89 ? 8.113 -6.958 -5.273 1.00 88.00 89 ASN A C 1
ATOM 656 O O . ASN A 1 89 ? 7.893 -7.997 -4.649 1.00 88.00 89 ASN A O 1
ATOM 660 N N . TYR A 1 90 ? 7.125 -6.230 -5.802 1.00 89.56 90 TYR A N 1
ATOM 661 C CA . TYR A 1 90 ? 5.709 -6.551 -5.612 1.00 89.56 90 TYR A CA 1
ATOM 662 C C . TYR A 1 90 ? 5.060 -7.285 -6.788 1.00 89.56 90 TYR A C 1
ATOM 664 O O . TYR A 1 90 ? 3.977 -7.851 -6.634 1.00 89.56 90 TYR A O 1
ATOM 672 N N . SER A 1 91 ? 5.734 -7.347 -7.937 1.00 88.62 91 SER A N 1
ATOM 673 C CA . SER A 1 91 ? 5.251 -8.058 -9.128 1.00 88.62 91 SER A CA 1
ATOM 674 C C . SER A 1 91 ? 4.874 -9.530 -8.861 1.00 88.62 91 SER A C 1
ATOM 676 O O . SER A 1 91 ? 3.814 -9.949 -9.330 1.00 88.62 91 SER A O 1
ATOM 678 N N . PRO A 1 92 ? 5.624 -10.317 -8.055 1.00 91.25 92 PRO A N 1
ATOM 679 C CA . PRO A 1 92 ? 5.234 -11.692 -7.732 1.00 91.25 92 PRO A CA 1
ATOM 680 C C . PRO A 1 92 ? 3.887 -11.800 -7.006 1.00 91.25 92 PRO A C 1
ATOM 682 O O . PRO A 1 92 ? 3.114 -12.715 -7.281 1.00 91.25 92 PRO A O 1
ATOM 685 N N . TYR A 1 93 ? 3.569 -10.850 -6.120 1.00 90.75 93 TYR A N 1
ATOM 686 C CA . TYR A 1 93 ? 2.301 -10.838 -5.383 1.00 90.75 93 TYR A CA 1
ATOM 687 C C . TYR A 1 93 ? 1.108 -10.505 -6.285 1.00 90.75 93 TYR A C 1
ATOM 689 O O . TYR A 1 93 ? 0.002 -10.992 -6.045 1.00 90.75 93 TYR A O 1
ATOM 697 N N . ILE A 1 94 ? 1.334 -9.707 -7.335 1.00 90.00 94 ILE A N 1
ATOM 698 C CA . ILE A 1 94 ? 0.332 -9.441 -8.375 1.00 90.00 94 ILE A CA 1
ATOM 699 C C . ILE A 1 94 ? 0.081 -10.718 -9.178 1.00 90.00 94 ILE A C 1
ATOM 701 O O . ILE A 1 94 ? -1.063 -11.150 -9.304 1.00 90.00 94 ILE A O 1
ATOM 705 N N . SER A 1 95 ? 1.146 -11.369 -9.653 1.00 89.50 95 SER A N 1
ATOM 706 C CA . SER A 1 95 ? 1.047 -12.613 -10.428 1.00 89.50 95 SER A CA 1
ATOM 707 C C . SER A 1 95 ? 0.407 -13.759 -9.639 1.00 89.50 95 SER A C 1
ATOM 709 O O . SER A 1 95 ? -0.343 -14.549 -10.204 1.00 89.50 95 SER A O 1
ATOM 711 N N . ALA A 1 96 ? 0.648 -13.832 -8.326 1.00 91.69 96 ALA A N 1
ATOM 712 C CA . ALA A 1 96 ? 0.007 -14.793 -7.426 1.00 91.69 96 ALA A CA 1
ATOM 713 C C . ALA A 1 96 ? -1.453 -14.434 -7.073 1.00 91.69 96 ALA A C 1
ATOM 715 O O . ALA A 1 96 ? -2.120 -15.181 -6.360 1.00 91.69 96 ALA A O 1
ATOM 716 N N . GLY A 1 97 ? -1.959 -13.279 -7.521 1.00 88.81 97 GLY A N 1
ATOM 717 C CA . GLY A 1 97 ? -3.320 -12.808 -7.253 1.00 88.81 97 GLY A CA 1
ATOM 718 C C . GLY A 1 97 ? -3.564 -12.303 -5.826 1.00 88.81 97 GLY A C 1
ATOM 719 O O . GLY A 1 97 ? -4.714 -11.985 -5.492 1.00 88.81 97 GLY A O 1
ATOM 720 N N . GLN A 1 98 ? -2.508 -12.213 -5.009 1.00 91.25 98 GLN A N 1
ATOM 721 C CA . GLN A 1 98 ? -2.530 -11.720 -3.627 1.00 91.25 98 GLN A CA 1
ATOM 722 C C . GLN A 1 98 ? -2.629 -10.188 -3.556 1.00 91.25 98 GLN A C 1
ATOM 724 O O . GLN A 1 98 ? -3.148 -9.651 -2.580 1.00 91.25 98 GLN A O 1
ATOM 729 N N . LEU A 1 99 ? -2.177 -9.491 -4.603 1.00 91.38 99 LEU A N 1
ATOM 730 C CA . LEU A 1 99 ? -2.353 -8.054 -4.802 1.00 91.38 99 LEU A CA 1
ATOM 731 C C . LEU A 1 99 ? -3.123 -7.820 -6.111 1.00 91.38 99 LEU A C 1
ATOM 733 O O . LEU A 1 99 ? -2.745 -8.346 -7.153 1.00 91.38 99 LEU A O 1
ATOM 737 N N . LYS A 1 100 ? -4.218 -7.054 -6.075 1.00 90.12 100 LYS A N 1
ATOM 738 C CA . LYS A 1 100 ? -5.089 -6.835 -7.247 1.00 90.12 100 LYS A CA 1
ATOM 739 C C . LYS A 1 100 ? -4.575 -5.767 -8.204 1.00 90.12 100 LYS A 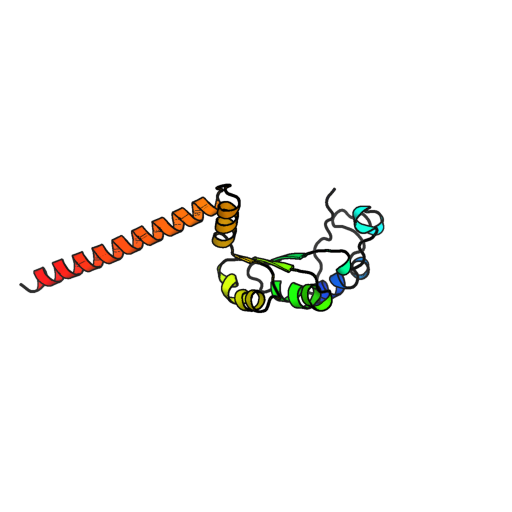C 1
ATOM 741 O O . LYS A 1 100 ? -4.913 -5.798 -9.381 1.00 90.12 100 LYS A O 1
ATOM 746 N N . GLY A 1 101 ? -3.760 -4.841 -7.717 1.00 85.56 101 GLY A N 1
ATOM 747 C CA . GLY A 1 101 ? -3.173 -3.785 -8.530 1.00 85.56 101 GLY A CA 1
ATOM 748 C C . GLY A 1 101 ? -2.113 -3.013 -7.761 1.00 85.56 101 GLY A C 1
ATOM 749 O O . GLY A 1 101 ? -2.088 -3.038 -6.528 1.00 85.56 101 GLY A O 1
ATOM 750 N N . LEU A 1 102 ? -1.235 -2.335 -8.497 1.00 87.12 102 LEU A N 1
ATOM 751 C CA . LEU A 1 102 ? -0.141 -1.555 -7.935 1.00 87.12 102 LEU A CA 1
ATOM 752 C C . LEU A 1 102 ? 0.052 -0.252 -8.714 1.00 87.12 102 LEU A C 1
ATOM 754 O O . LEU A 1 102 ? 0.314 -0.274 -9.914 1.00 87.12 102 LEU A O 1
ATOM 758 N N . PHE A 1 103 ? -0.014 0.878 -8.018 1.00 83.94 103 PHE A N 1
ATOM 759 C CA . PHE A 1 103 ? 0.357 2.181 -8.559 1.00 83.94 103 PHE A CA 1
ATOM 760 C C . PHE A 1 103 ? 1.861 2.405 -8.362 1.00 83.94 103 PHE A C 1
ATOM 762 O O . PHE A 1 103 ? 2.311 2.826 -7.299 1.00 83.94 103 PHE A O 1
ATOM 769 N N . GLY A 1 104 ? 2.651 2.068 -9.384 1.00 78.56 104 GLY A N 1
ATOM 770 C CA . GLY A 1 104 ? 4.109 2.201 -9.374 1.00 78.56 104 GLY A CA 1
ATOM 771 C C . GLY A 1 104 ? 4.595 3.600 -9.761 1.00 78.56 104 GLY A C 1
ATOM 772 O O . GLY A 1 104 ? 4.898 3.849 -10.931 1.00 78.56 104 GLY A O 1
ATOM 773 N N . GLY A 1 105 ? 4.693 4.506 -8.789 1.00 74.56 105 GLY A N 1
ATOM 774 C CA . GLY A 1 105 ? 5.248 5.850 -8.958 1.00 74.56 105 GLY A CA 1
ATOM 775 C C . GLY A 1 105 ? 4.624 6.647 -10.112 1.00 74.56 105 GLY A C 1
ATOM 776 O O . GLY A 1 105 ? 3.431 6.553 -10.396 1.00 74.56 105 GLY A O 1
ATOM 777 N N . VAL A 1 106 ? 5.450 7.442 -10.801 1.00 66.38 106 VAL A N 1
ATOM 778 C CA . VAL A 1 106 ? 5.004 8.311 -11.908 1.00 66.38 106 VAL A CA 1
ATOM 779 C C . VAL A 1 106 ? 4.462 7.505 -13.091 1.00 66.38 106 VAL A C 1
ATOM 781 O O . VAL A 1 106 ? 3.500 7.937 -13.715 1.00 66.38 106 VAL A O 1
ATOM 784 N N . ARG A 1 107 ? 5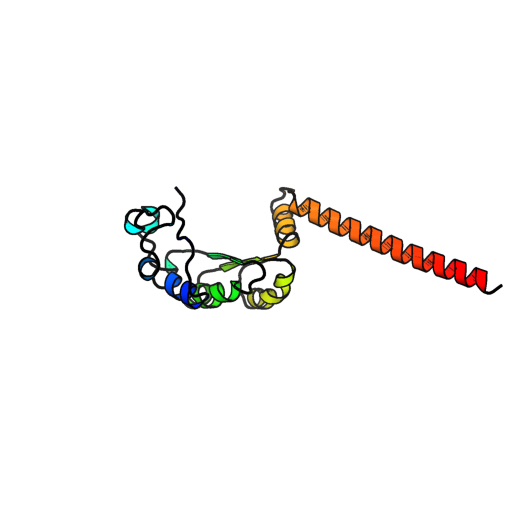.025 6.323 -13.385 1.00 67.88 107 ARG A N 1
ATOM 785 C CA . ARG A 1 107 ? 4.554 5.483 -14.500 1.00 67.88 107 ARG A CA 1
ATOM 786 C C . ARG A 1 107 ? 3.167 4.902 -14.232 1.00 67.88 107 ARG A C 1
ATOM 788 O O . ARG A 1 107 ? 2.295 5.059 -15.076 1.00 67.88 107 ARG A O 1
ATOM 795 N N . GLY A 1 108 ? 2.940 4.323 -13.052 1.00 66.62 108 GLY A N 1
ATOM 796 C CA . GLY A 1 108 ? 1.623 3.797 -12.677 1.00 66.62 108 GLY A CA 1
ATOM 797 C C . GLY A 1 108 ? 0.552 4.891 -12.617 1.00 66.62 108 GLY A C 1
ATOM 798 O O . GLY A 1 108 ? -0.569 4.692 -13.078 1.00 66.62 108 GLY A O 1
ATOM 799 N N . SER A 1 109 ? 0.907 6.082 -12.125 1.00 67.25 109 SER A N 1
ATOM 800 C CA . SER A 1 109 ? 0.005 7.241 -12.136 1.00 67.25 109 SER A CA 1
ATOM 801 C C . SER A 1 109 ? -0.276 7.763 -13.552 1.00 67.25 109 SER A C 1
ATOM 803 O O . SER A 1 109 ? -1.409 8.132 -13.849 1.00 67.25 109 SER A O 1
ATOM 805 N N . ALA A 1 110 ? 0.717 7.756 -14.449 1.00 61.34 110 ALA A N 1
ATOM 806 C CA . ALA A 1 110 ? 0.547 8.156 -15.847 1.00 61.34 110 ALA A CA 1
ATOM 807 C C . ALA A 1 110 ? -0.341 7.177 -16.634 1.00 61.34 110 ALA A C 1
ATOM 809 O O . ALA A 1 110 ? -1.188 7.611 -17.412 1.00 61.34 110 ALA A O 1
ATOM 810 N N . GLU A 1 111 ? -0.185 5.866 -16.416 1.00 68.38 111 GLU A N 1
ATOM 811 C CA . GLU A 1 111 ? -1.067 4.842 -16.993 1.00 68.38 111 GLU A CA 1
ATOM 812 C C . GLU A 1 111 ? -2.510 5.022 -16.514 1.00 68.38 111 GLU A C 1
ATOM 814 O O . GLU A 1 111 ? -3.445 4.946 -17.311 1.00 68.38 111 GLU A O 1
ATOM 819 N N . TYR A 1 112 ? -2.699 5.341 -15.231 1.00 67.94 112 TYR A N 1
ATOM 820 C CA . TYR A 1 112 ? -4.018 5.628 -14.677 1.00 67.94 112 TYR A CA 1
ATOM 821 C C . TYR A 1 112 ? -4.661 6.882 -15.301 1.00 67.94 112 TYR A C 1
ATOM 823 O O . TYR A 1 112 ? -5.816 6.832 -15.727 1.00 67.94 112 TYR A O 1
ATOM 831 N N . GLU A 1 113 ? -3.918 7.988 -15.431 1.00 70.31 113 GLU A N 1
ATOM 832 C CA . GLU A 1 113 ? -4.379 9.211 -16.115 1.00 70.31 113 GLU A CA 1
ATOM 833 C C . GLU A 1 113 ? -4.733 8.957 -17.592 1.00 70.31 113 GLU A C 1
ATOM 835 O O . GLU A 1 113 ? -5.750 9.458 -18.089 1.00 70.31 113 GLU A O 1
ATOM 840 N N . TYR A 1 114 ? -3.928 8.142 -18.282 1.00 69.75 114 TYR A N 1
ATOM 841 C CA . TYR A 1 114 ? -4.174 7.731 -19.664 1.00 69.75 114 TYR A CA 1
ATOM 842 C C . TYR A 1 114 ? -5.465 6.910 -19.796 1.00 69.75 114 TYR A C 1
ATOM 844 O O . TYR A 1 114 ? -6.314 7.229 -20.632 1.00 69.75 114 TYR A O 1
ATOM 852 N N . LEU A 1 115 ? -5.662 5.902 -18.937 1.00 73.06 115 LEU A N 1
ATOM 853 C CA . LEU A 1 115 ? -6.869 5.065 -18.922 1.00 73.06 115 LEU A CA 1
ATOM 854 C C . LEU A 1 115 ? -8.134 5.872 -18.609 1.00 73.06 115 LEU A C 1
ATOM 856 O O . LEU A 1 115 ? -9.183 5.646 -19.213 1.00 73.06 115 LEU A O 1
ATOM 860 N N . LEU A 1 116 ? -8.033 6.854 -17.711 1.00 75.88 116 LEU A N 1
ATOM 861 C CA . LEU A 1 116 ? -9.132 7.761 -17.382 1.00 75.88 116 LEU A CA 1
ATOM 862 C C . LEU A 1 116 ? -9.401 8.828 -18.452 1.00 75.88 116 LEU A C 1
ATOM 864 O O . LEU A 1 116 ? -10.345 9.605 -18.299 1.00 75.88 116 LEU A O 1
ATOM 868 N N . LYS A 1 117 ? -8.588 8.891 -19.518 1.00 73.44 117 LYS A N 1
ATOM 869 C CA . LYS A 1 117 ? -8.620 9.943 -20.550 1.00 73.44 117 LYS A CA 1
ATOM 870 C C . LYS A 1 117 ? -8.576 11.358 -19.957 1.00 73.44 117 LYS A C 1
ATOM 872 O O . LYS A 1 117 ? -9.127 12.297 -20.530 1.00 73.44 117 LYS A O 1
ATOM 877 N N . LYS A 1 118 ? -7.934 11.508 -18.798 1.00 71.69 118 LYS A N 1
ATOM 878 C CA . LYS A 1 118 ? -7.768 12.777 -18.084 1.00 71.69 118 LYS A CA 1
ATOM 879 C C . LYS A 1 118 ? -6.273 13.049 -17.953 1.00 71.69 118 LYS A C 1
ATOM 881 O O . LYS A 1 118 ? -5.689 12.677 -16.938 1.00 71.69 118 LYS A O 1
ATOM 886 N N . PRO A 1 119 ? -5.646 13.640 -18.986 1.00 63.94 119 PRO A N 1
ATOM 887 C CA . PRO A 1 119 ? -4.220 13.923 -18.960 1.00 63.94 119 PRO A CA 1
ATOM 888 C C . PRO A 1 119 ? -3.899 14.859 -17.793 1.00 63.94 119 PRO A C 1
ATOM 890 O O . PRO A 1 119 ? -4.488 15.934 -17.670 1.00 63.94 119 PRO A O 1
ATOM 893 N N . GLY A 1 120 ? -2.979 14.430 -16.936 1.00 67.25 120 GLY A N 1
ATOM 894 C CA . GLY A 1 120 ? -2.520 15.177 -15.780 1.00 67.25 120 GLY A CA 1
ATOM 895 C C . GLY A 1 120 ? -0.991 15.277 -15.734 1.00 67.25 120 GLY A C 1
ATOM 896 O O . GLY A 1 120 ? -0.292 15.002 -16.719 1.00 67.25 120 GLY A O 1
ATOM 897 N N . PRO A 1 121 ? -0.442 15.738 -14.600 1.00 65.69 121 PRO A N 1
ATOM 898 C CA . PRO A 1 121 ? 0.988 15.976 -14.454 1.00 65.69 121 PRO A CA 1
ATOM 899 C C . PRO A 1 121 ? 1.827 14.691 -14.493 1.00 65.69 121 PRO A C 1
ATOM 901 O O . PRO A 1 121 ? 3.014 14.768 -14.818 1.00 65.69 121 PRO A O 1
ATOM 904 N N . ALA A 1 122 ? 1.267 13.515 -14.183 1.00 59.78 122 ALA A N 1
ATOM 905 C CA . ALA A 1 122 ? 2.021 12.264 -14.266 1.00 59.78 122 ALA A CA 1
ATOM 906 C C . ALA A 1 122 ? 2.271 11.859 -15.727 1.00 59.78 122 ALA A C 1
ATOM 908 O O . ALA A 1 122 ? 3.397 11.501 -16.082 1.00 59.78 122 ALA A O 1
ATOM 909 N N . LEU A 1 123 ? 1.267 12.005 -16.597 1.00 58.50 123 LEU A N 1
ATOM 910 C CA . LEU A 1 123 ? 1.399 11.761 -18.032 1.00 58.50 123 LEU A CA 1
ATOM 911 C C . LEU A 1 123 ? 2.424 12.708 -18.677 1.00 58.50 123 LEU A C 1
ATOM 913 O O . LEU A 1 123 ? 3.267 12.266 -19.459 1.00 58.50 123 LEU A O 1
ATOM 917 N N . GLY A 1 124 ? 2.413 13.988 -18.290 1.00 60.91 124 GLY A N 1
ATOM 918 C CA . GLY A 1 124 ? 3.398 14.971 -18.752 1.00 60.91 124 GLY A CA 1
ATOM 919 C C . GLY A 1 124 ? 4.837 14.602 -18.371 1.00 60.91 124 GLY A C 1
ATOM 920 O O . GLY A 1 124 ? 5.735 14.641 -19.214 1.00 60.91 124 GLY A O 1
ATOM 921 N N . GLN A 1 125 ? 5.062 14.168 -17.128 1.00 58.84 125 GLN A N 1
ATOM 922 C CA . GLN A 1 125 ? 6.383 13.725 -16.662 1.00 58.84 125 GLN A CA 1
ATOM 923 C C . GLN A 1 125 ? 6.850 12.439 -17.357 1.00 58.84 125 GLN A C 1
ATOM 925 O O . GLN A 1 125 ? 8.028 12.314 -17.704 1.00 58.84 125 GLN A O 1
ATOM 930 N N . ALA A 1 126 ? 5.939 11.496 -17.614 1.00 64.38 126 ALA A N 1
ATOM 931 C CA . ALA A 1 126 ? 6.252 10.280 -18.360 1.00 64.38 126 ALA A CA 1
ATOM 932 C C . ALA A 1 126 ? 6.676 10.599 -19.805 1.00 64.38 126 ALA A C 1
ATOM 934 O O . ALA A 1 126 ? 7.693 10.088 -20.277 1.00 64.38 126 ALA A O 1
ATOM 935 N N . MET A 1 127 ? 5.958 11.502 -20.483 1.00 60.81 127 MET A N 1
ATOM 936 C CA . MET A 1 127 ? 6.319 11.954 -21.831 1.00 60.81 127 MET A CA 1
ATOM 937 C C . MET A 1 127 ? 7.662 12.695 -21.864 1.00 60.81 127 MET A C 1
ATOM 939 O O . MET A 1 127 ? 8.477 12.419 -22.744 1.00 60.81 127 MET A O 1
ATOM 943 N N . ALA A 1 128 ? 7.934 13.577 -20.898 1.00 65.25 128 ALA A N 1
ATOM 944 C CA . ALA A 1 128 ? 9.222 14.268 -20.791 1.00 65.25 128 ALA A CA 1
ATOM 945 C C . ALA A 1 128 ? 10.387 13.285 -20.588 1.00 65.25 128 ALA A C 1
ATOM 947 O O . ALA A 1 128 ? 11.421 13.400 -21.246 1.00 65.25 128 ALA A O 1
ATOM 948 N N . THR A 1 129 ? 10.193 12.274 -19.734 1.00 69.44 129 THR A N 1
ATOM 949 C CA . THR A 1 129 ? 11.189 11.215 -19.507 1.00 69.44 129 THR A CA 1
ATOM 950 C C . THR A 1 129 ? 11.463 10.424 -20.790 1.00 69.44 129 THR A C 1
ATOM 952 O O . THR A 1 129 ? 12.620 10.181 -21.132 1.00 69.44 129 THR A O 1
ATOM 955 N N . ASN A 1 130 ? 10.416 10.070 -21.541 1.00 75.31 130 ASN A N 1
ATOM 956 C CA . ASN A 1 130 ? 10.556 9.352 -22.810 1.00 75.31 130 ASN A CA 1
ATOM 957 C C . ASN A 1 130 ? 11.292 10.188 -23.872 1.00 75.31 130 ASN A C 1
ATOM 959 O O . ASN A 1 130 ? 12.185 9.674 -24.545 1.00 75.31 130 ASN A O 1
ATOM 963 N N . LEU A 1 131 ? 10.960 11.477 -24.001 1.00 73.56 131 LEU A N 1
ATOM 964 C CA . LEU A 1 131 ? 11.607 12.374 -24.963 1.00 73.56 131 LEU A CA 1
ATOM 965 C C . LEU A 1 131 ? 13.080 12.627 -24.610 1.00 73.56 131 LEU A C 1
ATOM 967 O O . LEU A 1 131 ? 13.937 12.618 -25.492 1.00 73.56 131 LEU A O 1
ATOM 971 N N . GLY A 1 132 ? 13.384 12.789 -23.319 1.00 74.56 132 GLY A N 1
ATOM 972 C CA . GLY A 1 132 ? 14.759 12.898 -22.832 1.00 74.56 132 GLY A CA 1
ATOM 973 C C . GLY A 1 132 ? 15.586 11.647 -23.136 1.00 74.56 132 GLY A C 1
ATOM 974 O O . GLY A 1 132 ? 16.720 11.759 -23.598 1.00 74.56 132 GLY A O 1
ATOM 975 N N . GLY A 1 133 ? 15.005 10.458 -22.951 1.00 76.25 133 GLY A N 1
ATOM 976 C CA . GLY A 1 133 ? 15.651 9.194 -23.315 1.00 76.25 133 GLY A CA 1
ATOM 977 C C . GLY A 1 133 ? 15.951 9.088 -24.813 1.00 76.25 133 GLY A C 1
ATOM 978 O O . GLY A 1 133 ? 17.043 8.671 -25.198 1.00 76.25 133 GLY A O 1
ATOM 979 N N . LEU A 1 134 ? 15.019 9.523 -25.664 1.00 81.62 134 LEU A N 1
ATOM 980 C CA . LEU A 1 134 ? 15.213 9.538 -27.115 1.00 81.62 134 LEU A CA 1
ATOM 981 C C . LEU A 1 134 ? 16.324 10.507 -27.544 1.00 81.62 134 LEU A C 1
ATOM 983 O O . LEU A 1 134 ? 17.157 10.155 -28.377 1.00 81.62 134 LEU A O 1
ATOM 987 N N . LEU A 1 135 ? 16.368 11.707 -26.960 1.00 85.56 135 LEU A N 1
ATOM 988 C CA . LEU A 1 135 ? 17.440 12.667 -27.223 1.00 85.56 135 LEU A CA 1
ATOM 989 C C . LEU A 1 135 ? 18.810 12.086 -26.852 1.00 85.56 135 LEU A C 1
ATOM 991 O O . LEU A 1 135 ? 19.751 12.176 -27.638 1.00 85.56 135 LEU A O 1
ATOM 995 N N . TRP A 1 136 ? 18.910 11.446 -25.685 1.00 86.25 136 TRP A N 1
ATOM 996 C CA . TRP A 1 136 ? 20.132 10.765 -25.257 1.00 86.25 136 TRP A CA 1
ATOM 997 C C . TRP A 1 136 ? 20.574 9.682 -26.241 1.00 86.25 136 TRP A C 1
ATOM 999 O O . TRP A 1 136 ? 21.749 9.632 -26.601 1.00 86.25 136 TRP A O 1
ATOM 1009 N N . LEU A 1 137 ? 19.643 8.857 -26.726 1.00 87.75 137 LEU A N 1
ATOM 1010 C CA . LEU A 1 137 ? 19.931 7.844 -27.742 1.00 87.75 137 LEU A CA 1
ATOM 1011 C C . LEU A 1 137 ? 20.506 8.472 -29.019 1.00 87.75 137 LEU A C 1
ATOM 1013 O O . LEU A 1 137 ? 21.519 8.000 -29.535 1.00 87.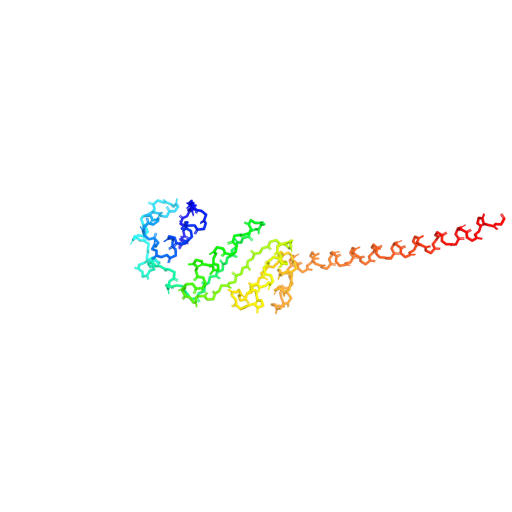75 137 LEU A O 1
ATOM 1017 N N . ILE A 1 138 ? 19.891 9.552 -29.506 1.00 90.38 138 ILE A N 1
ATOM 1018 C CA . ILE A 1 138 ? 20.353 10.272 -30.700 1.00 90.38 138 ILE A CA 1
ATOM 1019 C C . ILE A 1 138 ? 21.773 10.807 -30.489 1.00 90.38 138 ILE A C 1
ATOM 1021 O O . ILE A 1 138 ? 22.625 10.622 -31.355 1.00 90.38 138 ILE A O 1
ATOM 1025 N N . LEU A 1 139 ? 22.054 11.420 -29.337 1.00 91.88 139 LEU A N 1
ATOM 1026 C CA . LEU A 1 139 ? 23.384 11.946 -29.020 1.00 91.88 139 LEU A CA 1
ATOM 1027 C C . LEU A 1 139 ? 24.450 10.847 -28.966 1.00 91.88 139 LEU A C 1
ATOM 1029 O O . LEU A 1 139 ? 25.548 11.048 -29.478 1.00 91.88 139 LEU A O 1
ATOM 1033 N N . VAL A 1 140 ? 24.129 9.676 -28.407 1.00 92.56 140 VAL A N 1
ATOM 1034 C CA . VAL A 1 140 ? 25.044 8.523 -28.383 1.00 92.56 140 VAL A CA 1
ATOM 1035 C C . VAL A 1 140 ? 25.332 8.021 -29.798 1.00 92.56 140 VAL A C 1
ATOM 1037 O O . VAL A 1 140 ? 26.491 7.797 -30.145 1.00 92.56 140 VAL A O 1
ATOM 1040 N N . VAL A 1 141 ? 24.304 7.884 -30.643 1.00 93.12 141 VAL A N 1
ATOM 1041 C CA . VAL A 1 141 ? 24.482 7.464 -32.043 1.00 93.12 141 VAL A CA 1
ATOM 1042 C C . VAL A 1 141 ? 25.327 8.482 -32.808 1.00 93.12 141 VAL A C 1
ATOM 1044 O O . VAL A 1 141 ? 26.293 8.098 -33.462 1.00 93.12 141 VAL A O 1
ATOM 1047 N N . LEU A 1 142 ? 25.017 9.775 -32.691 1.00 92.81 142 LEU A N 1
ATOM 1048 C CA . LEU A 1 142 ? 25.779 10.844 -33.340 1.00 92.81 142 LEU A CA 1
ATOM 1049 C C . LEU A 1 142 ? 27.233 10.886 -32.859 1.00 92.81 142 LEU A C 1
ATOM 1051 O O . LEU A 1 142 ? 28.138 11.002 -33.683 1.00 92.81 142 LEU A O 1
ATOM 1055 N N . GLY A 1 143 ? 27.465 10.746 -31.552 1.00 90.88 143 GLY A N 1
ATOM 1056 C CA . GLY A 1 143 ? 28.803 10.685 -30.970 1.00 90.88 143 GLY A CA 1
ATOM 1057 C C . GLY A 1 143 ? 29.616 9.515 -31.522 1.00 90.88 143 GLY A C 1
ATOM 1058 O O . GLY A 1 143 ? 30.758 9.703 -31.936 1.00 90.88 143 GLY A O 1
ATOM 1059 N N . ASN A 1 144 ? 29.007 8.331 -31.622 1.00 92.88 144 ASN A N 1
ATOM 1060 C CA . ASN A 1 144 ? 29.653 7.149 -32.194 1.00 92.88 144 ASN A CA 1
ATOM 1061 C C . ASN A 1 144 ? 29.959 7.322 -33.689 1.00 92.88 144 ASN A C 1
ATOM 1063 O O . ASN A 1 144 ? 31.051 6.976 -34.136 1.00 92.88 144 ASN A O 1
ATOM 1067 N N . VAL A 1 145 ? 29.032 7.892 -34.465 1.00 92.94 145 VAL A N 1
ATOM 1068 C CA . VAL A 1 145 ? 29.244 8.170 -35.895 1.00 92.94 145 VAL A CA 1
ATOM 1069 C C . VAL A 1 145 ? 30.376 9.180 -36.092 1.00 92.94 145 VAL A C 1
ATOM 1071 O O . VAL A 1 145 ? 31.275 8.944 -36.898 1.00 92.94 145 VAL A O 1
ATOM 1074 N N . LEU A 1 146 ? 30.379 10.278 -35.332 1.00 91.56 146 LEU A N 1
ATOM 1075 C CA . LEU A 1 146 ? 31.428 11.294 -35.407 1.00 91.56 146 LEU A CA 1
ATOM 1076 C C . LEU A 1 146 ? 32.795 10.726 -35.005 1.00 91.56 146 LEU A C 1
ATOM 1078 O O . LEU A 1 146 ? 33.786 10.986 -35.685 1.00 91.56 146 LEU A O 1
ATOM 1082 N N . TYR A 1 147 ? 32.845 9.920 -33.942 1.00 90.50 147 TYR A N 1
ATOM 1083 C CA . TYR A 1 147 ? 34.058 9.230 -33.509 1.00 90.50 147 TYR A CA 1
ATOM 1084 C C . TYR A 1 147 ? 34.639 8.342 -34.619 1.00 90.50 147 TYR A C 1
ATOM 1086 O O . TYR A 1 147 ? 35.837 8.409 -34.888 1.00 90.50 147 TYR A O 1
ATOM 1094 N N . LEU A 1 148 ? 33.800 7.563 -35.311 1.00 90.56 148 LEU A N 1
ATOM 1095 C CA . LEU A 1 148 ? 34.238 6.716 -36.425 1.00 90.56 148 LEU A CA 1
ATOM 1096 C C . LEU A 1 148 ? 34.768 7.541 -37.605 1.00 90.56 148 LEU A C 1
ATOM 1098 O O . LEU A 1 148 ? 35.821 7.214 -38.146 1.00 90.56 148 LEU A O 1
ATOM 1102 N N . ILE A 1 149 ? 34.099 8.642 -37.963 1.00 91.06 149 ILE A N 1
ATOM 1103 C CA . ILE A 1 149 ? 34.549 9.540 -39.041 1.00 91.06 149 ILE A CA 1
ATOM 1104 C C . ILE A 1 149 ? 35.906 10.173 -38.703 1.00 91.06 149 ILE A C 1
ATOM 1106 O O . ILE A 1 149 ? 36.792 10.232 -39.556 1.00 91.06 149 ILE A O 1
ATOM 1110 N N . LEU A 1 150 ? 36.084 10.646 -37.465 1.00 87.06 150 LEU A N 1
ATOM 1111 C CA . LEU A 1 150 ? 37.345 11.236 -37.010 1.00 87.06 150 LEU A CA 1
ATOM 1112 C C . LEU A 1 150 ? 38.467 10.197 -36.950 1.00 87.06 150 LEU A C 1
ATOM 1114 O O . LEU A 1 150 ? 39.582 10.494 -37.369 1.00 87.06 150 LEU A O 1
ATOM 1118 N N . ARG A 1 151 ? 38.172 8.972 -36.501 1.00 87.50 151 ARG A N 1
ATOM 1119 C CA . ARG A 1 151 ? 39.133 7.863 -36.495 1.00 87.50 151 ARG A CA 1
ATOM 1120 C C . ARG A 1 151 ? 39.604 7.512 -37.907 1.00 87.50 151 ARG A C 1
ATOM 1122 O O . ARG A 1 151 ? 40.802 7.403 -38.123 1.00 87.50 151 ARG A O 1
ATOM 1129 N N . MET A 1 152 ? 38.687 7.422 -38.872 1.00 78.50 152 MET A N 1
ATOM 1130 C CA . MET A 1 152 ? 39.029 7.151 -40.276 1.00 78.50 152 MET A CA 1
ATOM 1131 C C . MET A 1 152 ? 39.841 8.282 -40.927 1.00 78.50 152 MET A C 1
ATOM 1133 O O . MET A 1 152 ? 40.611 8.027 -41.844 1.00 78.50 152 MET A O 1
ATOM 1137 N N . LYS A 1 153 ? 39.684 9.531 -40.467 1.00 75.69 153 LYS A N 1
ATOM 1138 C CA . LYS A 1 153 ? 40.493 10.675 -40.924 1.00 75.69 153 LYS A CA 1
ATOM 1139 C C . LYS A 1 153 ? 41.860 10.785 -40.241 1.00 75.69 153 LYS A C 1
ATOM 1141 O O . LYS A 1 153 ? 42.747 11.404 -40.814 1.00 75.69 153 LYS A O 1
ATOM 1146 N N . GLY A 1 154 ? 42.011 10.246 -39.030 1.00 62.56 154 GLY A N 1
ATOM 1147 C CA . GLY A 1 154 ? 43.257 10.268 -38.254 1.00 62.56 154 GLY A CA 1
ATOM 1148 C C . GLY A 1 154 ? 44.231 9.126 -38.567 1.00 62.56 154 GLY A C 1
ATOM 1149 O O . GLY A 1 154 ? 45.348 9.147 -38.067 1.00 62.56 154 GLY A O 1
ATOM 1150 N N . GLU A 1 155 ? 43.826 8.147 -39.381 1.00 53.44 155 GLU A N 1
ATOM 1151 C CA . GLU A 1 155 ? 44.681 7.073 -39.924 1.00 53.44 155 GLU A CA 1
ATOM 1152 C C . GLU A 1 155 ? 45.247 7.421 -41.327 1.00 53.44 155 GLU A C 1
ATOM 1154 O O . GLU A 1 155 ? 45.557 6.523 -42.110 1.00 53.44 155 GLU A O 1
ATOM 1159 N N . SER A 1 156 ? 45.391 8.717 -41.650 1.00 43.56 156 SER A N 1
ATOM 1160 C CA . SER A 1 156 ? 46.086 9.223 -42.851 1.00 43.56 156 SER A CA 1
ATOM 1161 C C . SER A 1 156 ? 47.436 9.844 -42.525 1.00 43.56 156 SER A C 1
ATOM 1163 O O . SER A 1 156 ? 47.569 10.457 -41.445 1.00 43.56 156 SER A O 1
#